Protein AF-A0A2V1C4T9-F1 (afdb_monomer_lite)

Sequence (140 aa):
MPYQCVLCGASASVHRCSTCKPFTLYCSSNCQNSDWPVHKLLCDDLALLKLKPRLTASSKIGILFPPAPEFADLTSRSPQLIWIDCPQLRHDNKIFEMPEIKPYLGAGSSGYLVENAGAQAVSCGGISNPEASESSDRQL

pLDDT: mean 72.18, std 22.68, range [26.67, 96.81]

Structure (mmCIF, N/CA/C/O backbone):
data_AF-A0A2V1C4T9-F1
#
_entry.id   AF-A0A2V1C4T9-F1
#
loop_
_atom_site.group_PDB
_atom_site.id
_atom_site.type_symbol
_atom_site.label_atom_id
_atom_site.label_alt_id
_atom_site.label_comp_id
_atom_site.label_asym_id
_atom_site.label_entity_id
_atom_site.label_seq_id
_atom_site.pdbx_PDB_ins_code
_atom_site.Cartn_x
_atom_site.Cartn_y
_atom_site.Cartn_z
_atom_site.occupancy
_atom_site.B_iso_or_equiv
_atom_site.auth_seq_id
_atom_site.auth_comp_id
_atom_site.auth_asym_id
_atom_site.auth_atom_id
_atom_site.pdbx_PDB_model_num
ATOM 1 N N . MET A 1 1 ? 13.248 6.754 -12.946 1.00 50.28 1 MET A N 1
ATOM 2 C CA . MET A 1 1 ? 12.053 5.885 -12.995 1.00 50.28 1 MET A CA 1
ATOM 3 C C . MET A 1 1 ? 10.898 6.700 -13.555 1.00 50.28 1 MET A C 1
ATOM 5 O O . MET A 1 1 ? 10.636 7.752 -12.978 1.00 50.28 1 MET A O 1
ATOM 9 N N . PRO A 1 2 ? 10.273 6.313 -14.681 1.00 59.66 2 PRO A N 1
ATOM 10 C CA . PRO A 1 2 ? 9.149 7.067 -15.224 1.00 59.66 2 PRO A CA 1
ATOM 11 C C . PRO A 1 2 ? 7.964 6.976 -14.260 1.00 59.66 2 PRO A C 1
ATOM 13 O O . PRO A 1 2 ? 7.612 5.898 -13.789 1.00 59.66 2 PRO A O 1
ATOM 16 N N . TYR A 1 3 ? 7.372 8.120 -13.932 1.00 80.50 3 TYR A N 1
ATOM 17 C CA . TYR A 1 3 ? 6.155 8.173 -13.136 1.00 80.50 3 TYR A CA 1
ATOM 18 C C . TYR A 1 3 ? 4.989 7.645 -13.989 1.00 80.50 3 TYR A C 1
ATOM 20 O O . TYR A 1 3 ? 4.549 8.320 -14.917 1.00 80.50 3 TYR A O 1
ATOM 28 N N . GLN A 1 4 ? 4.530 6.424 -13.710 1.00 89.56 4 GLN A N 1
ATOM 29 C CA . GLN A 1 4 ? 3.472 5.747 -14.466 1.00 89.56 4 GLN A CA 1
ATOM 30 C C . GLN A 1 4 ? 2.139 5.797 -13.723 1.00 89.56 4 GLN A C 1
ATOM 32 O O . GLN A 1 4 ? 2.094 5.724 -12.494 1.00 89.56 4 GLN A O 1
ATOM 37 N N . CYS A 1 5 ? 1.045 5.912 -14.475 1.00 92.31 5 CYS A N 1
ATOM 38 C CA . CYS A 1 5 ? -0.294 5.772 -13.918 1.00 92.31 5 CYS A CA 1
ATOM 39 C C . CYS A 1 5 ? -0.534 4.330 -13.454 1.00 92.31 5 CYS A C 1
ATOM 41 O O . CYS A 1 5 ? -0.386 3.408 -14.252 1.00 92.31 5 CYS A O 1
ATOM 43 N N . VAL A 1 6 ? -0.983 4.145 -12.208 1.00 91.56 6 VAL A N 1
ATOM 44 C CA . VAL A 1 6 ? -1.286 2.810 -11.658 1.00 91.56 6 VAL A CA 1
ATOM 45 C C . VAL A 1 6 ? -2.416 2.095 -12.408 1.00 91.56 6 VAL A C 1
ATOM 47 O O . VAL A 1 6 ? -2.410 0.875 -12.503 1.00 91.56 6 VAL A O 1
ATOM 50 N N . LEU A 1 7 ? -3.363 2.851 -12.976 1.00 93.00 7 LEU A N 1
ATOM 51 C CA . LEU A 1 7 ? -4.559 2.283 -13.598 1.00 93.00 7 LEU A CA 1
ATOM 52 C C . LEU A 1 7 ? -4.357 1.905 -15.073 1.00 93.00 7 LEU A C 1
ATOM 54 O O . LEU A 1 7 ? -4.887 0.896 -15.521 1.00 93.00 7 LEU A O 1
ATOM 58 N N . CYS A 1 8 ? -3.620 2.711 -15.847 1.00 92.75 8 CYS A N 1
ATOM 59 C CA . CYS A 1 8 ? -3.481 2.509 -17.298 1.00 92.75 8 CYS A CA 1
ATOM 60 C C . CYS A 1 8 ? -2.033 2.404 -17.799 1.00 92.75 8 CYS A C 1
ATOM 62 O O . CYS A 1 8 ? -1.815 2.255 -18.997 1.00 92.75 8 CYS A O 1
ATOM 64 N N . GLY A 1 9 ? -1.034 2.539 -16.921 1.00 90.75 9 GLY A N 1
ATOM 65 C CA . GLY A 1 9 ? 0.387 2.446 -17.277 1.00 90.75 9 GLY A CA 1
ATOM 66 C C . GLY A 1 9 ? 0.947 3.632 -18.073 1.00 90.75 9 GLY A C 1
ATOM 67 O O . GLY A 1 9 ? 2.150 3.680 -18.337 1.00 90.75 9 GLY A O 1
ATOM 68 N N . ALA A 1 10 ? 0.119 4.617 -18.439 1.00 90.31 10 ALA A N 1
ATOM 69 C CA . ALA A 1 10 ? 0.563 5.776 -19.206 1.00 90.31 10 ALA A CA 1
ATOM 70 C C . ALA A 1 10 ? 1.657 6.560 -18.462 1.00 90.31 10 ALA A C 1
ATOM 72 O O . ALA A 1 10 ? 1.515 6.898 -17.283 1.00 90.31 10 ALA A O 1
ATOM 73 N N . SER A 1 11 ? 2.733 6.879 -19.182 1.00 84.00 11 SER A N 1
ATOM 74 C CA . SER A 1 11 ? 3.830 7.734 -18.715 1.00 84.00 11 SER A CA 1
ATOM 75 C C . SER A 1 11 ? 3.546 9.181 -19.134 1.00 84.00 11 SER A C 1
ATOM 77 O O . SER A 1 11 ? 4.066 9.656 -20.137 1.00 84.00 11 SER A O 1
ATOM 79 N N . ALA A 1 12 ? 2.645 9.848 -18.411 1.00 72.56 12 ALA A N 1
ATOM 80 C CA . ALA A 1 12 ? 2.177 11.212 -18.690 1.00 72.56 12 ALA A CA 1
ATOM 81 C C . ALA A 1 12 ? 2.372 12.131 -17.466 1.00 72.56 12 ALA A C 1
ATOM 83 O O . ALA A 1 12 ? 2.970 11.720 -16.471 1.00 72.56 12 ALA A O 1
ATOM 84 N N . SER A 1 13 ? 1.872 13.375 -17.515 1.00 71.19 13 SER A N 1
ATOM 85 C CA . SER A 1 13 ? 1.843 14.268 -16.347 1.00 71.19 13 SER A CA 1
ATOM 86 C C . SER A 1 13 ? 1.157 13.575 -15.170 1.00 71.19 13 SER A C 1
ATOM 88 O O . SER A 1 13 ? -0.015 13.207 -15.257 1.00 71.19 13 SER A O 1
ATOM 90 N N . VAL A 1 14 ? 1.892 13.372 -14.077 1.00 76.62 14 VAL A N 1
ATOM 91 C CA . VAL A 1 14 ? 1.387 12.592 -12.947 1.00 76.62 14 VAL A CA 1
ATOM 92 C C . VAL A 1 14 ? 0.706 13.454 -11.895 1.00 76.62 14 VAL A C 1
ATOM 94 O O . VAL A 1 14 ? 1.309 14.321 -11.265 1.00 76.62 14 VAL A O 1
ATOM 97 N N . HIS A 1 15 ? -0.558 13.141 -11.654 1.00 85.00 15 HIS A N 1
ATOM 98 C CA . HIS A 1 15 ? -1.325 13.580 -10.503 1.00 85.00 15 HIS A CA 1
ATOM 99 C C . HIS A 1 15 ? -1.103 12.598 -9.354 1.00 85.00 15 HIS A C 1
ATOM 101 O O . HIS A 1 15 ? -1.248 11.385 -9.509 1.00 85.00 15 HIS A O 1
ATOM 107 N N . ARG A 1 16 ? -0.734 13.120 -8.183 1.00 90.56 16 ARG A N 1
ATOM 108 C CA . ARG A 1 16 ? -0.585 12.317 -6.963 1.00 90.56 16 ARG A CA 1
ATOM 109 C C . ARG A 1 16 ? -1.889 12.350 -6.184 1.00 90.56 16 ARG A C 1
ATOM 111 O O . ARG A 1 16 ? -2.484 13.420 -6.064 1.00 90.56 16 ARG A O 1
ATOM 118 N N . CYS A 1 17 ? -2.274 11.226 -5.584 1.00 93.81 17 CYS A N 1
ATOM 119 C CA . CYS A 1 17 ? -3.324 11.251 -4.567 1.00 93.81 17 CYS A CA 1
ATOM 120 C C . CYS A 1 17 ? -2.928 12.234 -3.451 1.00 93.81 17 CYS A C 1
ATOM 122 O O . CYS A 1 17 ? -1.806 12.183 -2.943 1.00 93.81 17 CYS A O 1
ATOM 124 N N . SER A 1 18 ? -3.821 13.148 -3.076 1.00 92.50 18 SER A N 1
ATOM 125 C CA . SER A 1 18 ? -3.536 14.193 -2.083 1.00 92.50 18 SER A CA 1
ATOM 126 C C . SER A 1 18 ? -3.229 13.624 -0.696 1.00 92.50 18 SER A C 1
ATOM 128 O O . SER A 1 18 ? -2.394 14.197 0.009 1.00 92.50 18 SER A O 1
ATOM 130 N N . THR A 1 19 ? -3.847 12.491 -0.354 1.00 93.00 19 THR A N 1
ATOM 131 C CA . THR A 1 19 ? -3.714 11.801 0.934 1.00 93.00 19 THR A CA 1
ATOM 132 C C . THR A 1 19 ? -2.458 10.930 0.978 1.00 93.00 19 THR A C 1
ATOM 134 O O . THR A 1 19 ? -1.523 11.215 1.724 1.00 93.00 19 THR A O 1
ATOM 137 N N . CYS A 1 20 ? -2.381 9.903 0.127 1.00 92.94 20 CYS A N 1
ATOM 138 C CA . CYS A 1 20 ? -1.332 8.884 0.205 1.00 92.94 20 CYS A CA 1
ATOM 139 C C . CYS A 1 20 ? -0.071 9.189 -0.621 1.00 92.94 20 CYS A C 1
ATOM 141 O O . CYS A 1 20 ? 0.834 8.360 -0.676 1.00 92.94 20 CYS A O 1
ATOM 143 N N . LYS A 1 21 ? 0.036 10.354 -1.288 1.00 89.38 21 LYS A N 1
ATOM 144 C CA . LYS A 1 21 ? 1.269 10.783 -1.993 1.00 89.38 21 LYS A CA 1
ATOM 145 C C . LYS A 1 21 ? 2.511 10.413 -1.175 1.00 89.38 21 LYS A C 1
ATOM 147 O O . LYS A 1 21 ? 2.489 10.695 0.010 1.00 89.38 21 LYS A O 1
ATOM 152 N N . PRO A 1 22 ? 3.608 9.875 -1.732 1.00 85.94 22 PRO A N 1
ATOM 153 C CA . PRO A 1 22 ? 3.866 9.685 -3.152 1.00 85.94 22 PRO A CA 1
ATOM 154 C C . PRO A 1 22 ? 3.457 8.303 -3.693 1.00 85.94 22 PRO A C 1
ATOM 156 O O . PRO A 1 22 ? 3.802 8.019 -4.833 1.00 85.94 22 PRO A O 1
ATOM 159 N N . PHE A 1 23 ? 2.767 7.450 -2.922 1.00 88.12 23 PHE A N 1
ATOM 160 C CA . PHE A 1 23 ? 2.613 6.027 -3.266 1.00 88.12 23 PHE A CA 1
ATOM 161 C C . PHE A 1 23 ? 1.797 5.760 -4.528 1.00 88.12 23 PHE A C 1
ATOM 163 O O . PHE A 1 23 ? 2.115 4.836 -5.266 1.00 88.12 23 PHE A O 1
ATOM 170 N N . THR A 1 24 ? 0.755 6.554 -4.783 1.00 91.38 24 THR A N 1
ATOM 171 C CA . THR A 1 24 ? -0.142 6.327 -5.923 1.00 91.38 24 THR A CA 1
ATOM 172 C C . THR A 1 24 ? -0.154 7.517 -6.872 1.00 91.38 24 THR A C 1
ATOM 174 O O . THR A 1 24 ? -0.293 8.673 -6.448 1.00 91.38 24 THR A O 1
ATOM 177 N N . LEU A 1 25 ? 0.003 7.212 -8.161 1.00 92.69 25 LEU A N 1
ATOM 178 C CA . LEU A 1 25 ? 0.128 8.166 -9.255 1.00 92.69 25 LEU A CA 1
ATOM 179 C C . LEU A 1 25 ? -0.897 7.850 -10.343 1.00 92.69 25 LEU A C 1
ATOM 181 O O . LEU A 1 25 ? -1.085 6.696 -10.731 1.00 92.69 25 LEU A O 1
ATOM 185 N N . TYR A 1 26 ? -1.511 8.898 -10.876 1.00 93.62 26 TYR A N 1
ATOM 186 C CA . TYR A 1 26 ? -2.493 8.824 -11.948 1.00 93.62 26 TYR A CA 1
ATOM 187 C C . TYR A 1 26 ? -2.119 9.789 -13.067 1.00 93.62 26 TYR A C 1
ATOM 189 O O . TYR A 1 26 ? -1.544 10.841 -12.807 1.00 93.62 26 TYR A O 1
ATOM 197 N N . CYS A 1 27 ? -2.470 9.477 -14.313 1.00 93.94 27 CYS A N 1
ATOM 198 C CA . CYS A 1 27 ? -2.294 10.421 -15.422 1.00 93.94 27 CYS A CA 1
ATOM 199 C C . CYS A 1 27 ? -3.393 11.497 -15.474 1.00 93.94 27 CYS A C 1
ATOM 201 O O . CYS A 1 27 ? -3.241 12.489 -16.177 1.00 93.94 27 CYS A O 1
ATOM 203 N N . SER A 1 28 ? -4.508 11.308 -14.755 1.00 92.56 28 SER A N 1
ATOM 204 C CA . SER A 1 28 ? -5.649 12.231 -14.722 1.00 92.56 28 SER A CA 1
ATOM 205 C C . SER A 1 28 ? -6.530 12.004 -13.488 1.00 92.56 28 SER A C 1
ATOM 207 O O . SER A 1 28 ? -6.479 10.940 -12.862 1.00 92.56 28 SER A O 1
ATOM 209 N N . SER A 1 29 ? -7.396 12.974 -13.180 1.00 93.06 29 SER A N 1
ATOM 210 C CA . SER A 1 29 ? -8.459 12.822 -12.175 1.00 93.06 29 SER A CA 1
ATOM 211 C C . SER A 1 29 ? -9.470 11.735 -12.548 1.00 93.06 29 SER A C 1
ATOM 213 O O . SER A 1 29 ? -10.016 11.088 -11.662 1.00 93.06 29 SER A O 1
ATOM 215 N N . ASN A 1 30 ? -9.686 11.475 -13.842 1.00 94.94 30 ASN A N 1
ATOM 216 C CA . ASN A 1 30 ? -10.566 10.398 -14.292 1.00 94.94 30 ASN A CA 1
ATOM 217 C C . ASN A 1 30 ? -10.040 9.022 -13.856 1.00 94.94 30 ASN A C 1
ATOM 219 O O . ASN A 1 30 ? -10.784 8.231 -13.282 1.00 94.94 30 ASN A O 1
ATOM 223 N N . CYS A 1 31 ? -8.741 8.761 -14.050 1.00 95.69 31 CYS A N 1
ATOM 224 C CA . CYS A 1 31 ? -8.123 7.524 -13.567 1.00 95.69 31 CYS A CA 1
ATOM 225 C C . CYS A 1 31 ? -8.169 7.420 -12.037 1.00 95.69 31 CYS A C 1
ATOM 227 O O . CYS A 1 31 ? -8.456 6.350 -11.515 1.00 95.69 31 CYS A O 1
ATOM 229 N N . GLN A 1 32 ? -7.954 8.526 -11.319 1.00 95.06 32 GLN A N 1
ATOM 230 C CA . GLN A 1 32 ? -8.078 8.539 -9.860 1.00 95.06 32 GLN A CA 1
ATOM 231 C C . GLN A 1 32 ? -9.504 8.203 -9.396 1.00 95.06 32 GLN A C 1
ATOM 233 O O . GLN A 1 32 ? -9.683 7.372 -8.512 1.00 95.06 32 GLN A O 1
ATOM 238 N N . ASN A 1 33 ? -10.520 8.831 -9.990 1.00 95.62 33 ASN A N 1
ATOM 239 C CA . ASN A 1 33 ? -11.919 8.618 -9.617 1.00 95.62 33 ASN A CA 1
ATOM 240 C C . ASN A 1 33 ? -12.390 7.199 -9.949 1.00 95.62 33 ASN A C 1
ATOM 242 O O . ASN A 1 33 ? -13.152 6.616 -9.182 1.00 95.62 33 ASN A O 1
ATOM 246 N N . SER A 1 34 ? -11.915 6.635 -11.063 1.00 96.81 34 SER A N 1
ATOM 247 C CA . SER A 1 34 ? -12.212 5.254 -11.446 1.00 96.81 34 SER A CA 1
ATOM 248 C C . SER A 1 34 ? -11.608 4.236 -10.476 1.00 96.81 34 SER A C 1
ATOM 250 O O . SER A 1 34 ? -12.243 3.222 -10.205 1.00 96.81 34 SER A O 1
ATOM 252 N N . ASP A 1 35 ? -10.403 4.491 -9.957 1.00 95.94 35 ASP A N 1
ATOM 253 C CA . ASP A 1 35 ? -9.734 3.611 -8.987 1.00 95.94 35 ASP A CA 1
ATOM 254 C C . ASP A 1 35 ? -10.243 3.822 -7.548 1.00 95.94 35 ASP A C 1
ATOM 256 O O . ASP A 1 35 ? -10.135 2.940 -6.697 1.00 95.94 35 ASP A O 1
ATOM 260 N N . TRP A 1 36 ? -10.859 4.977 -7.261 1.00 95.38 36 TRP A N 1
ATOM 261 C CA . TRP A 1 36 ? -11.267 5.389 -5.914 1.00 95.38 36 TRP A CA 1
ATOM 262 C C . TRP A 1 36 ? -12.029 4.333 -5.094 1.00 95.38 36 TRP A C 1
ATOM 264 O O . TRP A 1 36 ? -11.704 4.187 -3.913 1.00 95.38 36 TRP A O 1
ATOM 274 N N . PRO A 1 37 ? -13.001 3.570 -5.644 1.00 95.19 37 PRO A N 1
ATOM 275 C CA . PRO A 1 37 ? -13.717 2.552 -4.875 1.00 95.19 37 PRO A CA 1
ATOM 276 C C . PRO A 1 37 ? -12.805 1.496 -4.241 1.00 95.19 37 PRO A C 1
ATOM 278 O O . PRO A 1 37 ? -13.103 1.045 -3.136 1.00 95.19 37 PRO A O 1
ATOM 281 N N . VAL A 1 38 ? -11.707 1.142 -4.916 1.00 92.69 38 VAL A N 1
ATOM 282 C CA . VAL A 1 38 ? -10.706 0.177 -4.442 1.00 92.69 38 VAL A CA 1
ATOM 283 C C . VAL A 1 38 ? -9.595 0.900 -3.687 1.00 92.69 38 VAL A C 1
ATOM 285 O O . VAL A 1 38 ? -9.272 0.525 -2.562 1.00 92.69 38 VAL A O 1
ATOM 288 N N . HIS A 1 39 ? -9.062 1.986 -4.250 1.00 94.44 39 HIS A N 1
ATOM 289 C CA . HIS A 1 39 ? -7.972 2.763 -3.664 1.00 94.44 39 HIS A CA 1
ATOM 290 C C . HIS A 1 39 ? -8.267 3.222 -2.233 1.00 94.44 39 HIS A C 1
ATOM 292 O O . HIS A 1 39 ? -7.406 3.123 -1.357 1.00 94.44 39 HIS A O 1
ATOM 298 N N . LYS A 1 40 ? -9.493 3.692 -1.966 1.00 93.88 40 LYS A N 1
ATOM 299 C CA . LYS A 1 40 ? -9.887 4.203 -0.644 1.00 93.88 40 LYS A CA 1
ATOM 300 C C . LYS A 1 40 ? -9.768 3.164 0.472 1.00 93.88 40 LYS A C 1
ATOM 302 O O . LYS A 1 40 ? -9.643 3.555 1.623 1.00 93.88 40 LYS A O 1
ATOM 307 N N . LEU A 1 41 ? -9.794 1.868 0.144 1.00 92.19 41 LEU A N 1
ATOM 308 C CA . LEU A 1 41 ? -9.682 0.792 1.130 1.00 92.19 41 LEU A CA 1
ATOM 309 C C . LEU A 1 41 ? -8.312 0.777 1.814 1.00 92.19 41 LEU A C 1
ATOM 311 O O . LEU A 1 41 ? -8.229 0.383 2.968 1.00 92.19 41 LEU A O 1
ATOM 315 N N . LEU A 1 42 ? -7.261 1.209 1.109 1.00 92.31 42 LEU A N 1
ATOM 316 C CA . LEU A 1 42 ? -5.875 1.196 1.592 1.00 92.31 42 LEU A CA 1
ATOM 317 C C . LEU A 1 42 ? -5.210 2.580 1.549 1.00 92.31 42 LEU A C 1
ATOM 319 O O . LEU A 1 42 ? -4.038 2.712 1.889 1.00 92.31 42 LEU A O 1
ATOM 323 N N . CYS A 1 43 ? -5.919 3.624 1.110 1.00 93.81 43 CYS A N 1
ATOM 324 C CA . CYS A 1 43 ? -5.353 4.960 0.919 1.00 93.81 43 CYS A CA 1
ATOM 325 C C . CYS A 1 43 ? -4.770 5.539 2.218 1.00 93.81 43 CYS A C 1
ATOM 327 O O . CYS A 1 43 ? -3.652 6.061 2.215 1.00 93.81 43 CYS A O 1
ATOM 329 N N . ASP A 1 44 ? -5.499 5.426 3.326 1.00 91.38 44 ASP A N 1
ATOM 330 C CA . ASP A 1 44 ? -5.045 5.946 4.619 1.00 91.38 44 ASP A CA 1
ATOM 331 C C . ASP A 1 44 ? -3.883 5.115 5.173 1.00 91.38 44 ASP A C 1
ATOM 333 O O . ASP A 1 44 ? -2.878 5.667 5.621 1.00 91.38 44 ASP A O 1
ATOM 337 N N . ASP A 1 45 ? -3.94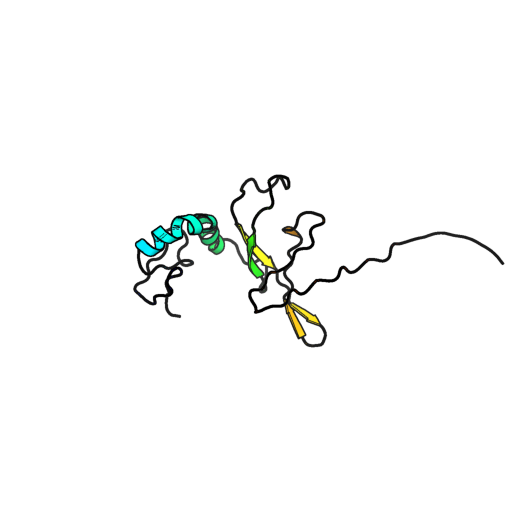7 3.793 5.024 1.00 89.19 45 ASP A N 1
ATOM 338 C CA . ASP A 1 45 ? -2.857 2.889 5.385 1.00 89.19 45 ASP A CA 1
ATOM 339 C C . ASP A 1 45 ? -1.571 3.196 4.611 1.00 89.19 45 ASP A C 1
ATOM 341 O O . ASP A 1 45 ? -0.490 3.273 5.200 1.00 89.19 45 ASP A O 1
ATOM 345 N N . LEU A 1 46 ? -1.676 3.449 3.302 1.00 90.50 46 LEU A N 1
ATOM 346 C CA . LEU A 1 46 ? -0.554 3.897 2.478 1.00 90.50 46 LEU A CA 1
ATOM 347 C C . LEU A 1 46 ? 0.017 5.209 3.020 1.00 90.50 46 LEU A C 1
ATOM 349 O O . LEU A 1 46 ? 1.233 5.354 3.105 1.00 90.50 46 LEU A O 1
ATOM 353 N N . ALA A 1 47 ? -0.822 6.166 3.425 1.00 90.00 47 ALA A N 1
ATOM 354 C CA . ALA A 1 47 ? -0.337 7.407 4.026 1.00 90.00 47 ALA A CA 1
ATOM 355 C C . ALA A 1 47 ? 0.444 7.145 5.331 1.00 90.00 47 ALA A C 1
ATOM 357 O O . ALA A 1 47 ? 1.500 7.751 5.545 1.00 90.00 47 ALA A O 1
ATOM 358 N N . LEU A 1 48 ? -0.026 6.203 6.155 1.00 86.81 48 LEU A N 1
ATOM 359 C CA . LEU A 1 48 ? 0.610 5.800 7.412 1.00 86.81 48 LEU A CA 1
ATOM 360 C C . LEU A 1 48 ? 1.893 4.984 7.226 1.00 86.81 48 LEU A C 1
ATOM 362 O O . LEU A 1 48 ? 2.755 5.027 8.102 1.00 86.81 48 LEU A O 1
ATOM 366 N N . LEU A 1 49 ? 2.086 4.284 6.104 1.00 81.62 49 LEU A N 1
ATOM 367 C CA . LEU A 1 49 ? 3.327 3.539 5.846 1.00 81.62 49 LEU A CA 1
ATOM 368 C C . LEU A 1 49 ? 4.578 4.422 5.834 1.00 81.62 49 LEU A C 1
ATOM 370 O O . LEU A 1 49 ? 5.673 3.930 6.084 1.00 81.62 49 LEU A O 1
ATOM 374 N N . LYS A 1 50 ? 4.442 5.729 5.592 1.00 73.25 50 LYS A N 1
ATOM 375 C CA . LYS A 1 50 ? 5.567 6.664 5.761 1.00 73.25 50 LYS A CA 1
ATOM 376 C C . LYS A 1 50 ? 6.028 6.797 7.205 1.00 73.25 50 LYS A C 1
ATOM 378 O O . LYS A 1 50 ? 7.170 7.171 7.445 1.00 73.25 50 LYS A O 1
ATOM 383 N N . LEU A 1 51 ? 5.097 6.608 8.135 1.00 76.62 51 LEU A N 1
ATOM 384 C CA . LEU A 1 51 ? 5.284 6.825 9.563 1.00 76.62 51 LEU A CA 1
ATOM 385 C C . LEU A 1 51 ? 5.628 5.519 10.280 1.00 76.62 51 LEU A C 1
ATOM 387 O O . LEU A 1 51 ? 6.293 5.553 11.308 1.00 76.62 51 LEU A O 1
ATOM 391 N N . LYS A 1 52 ? 5.189 4.372 9.745 1.00 74.75 52 LYS A N 1
ATOM 392 C CA . LYS A 1 52 ? 5.471 3.048 10.307 1.00 74.75 52 LYS A CA 1
ATOM 393 C C . LYS A 1 52 ? 6.856 2.562 9.849 1.00 74.75 52 LYS A C 1
ATOM 395 O O . LYS A 1 52 ? 7.004 2.242 8.665 1.00 74.75 52 LYS A O 1
ATOM 400 N N . PRO A 1 53 ? 7.864 2.481 10.741 1.00 73.56 53 PRO A N 1
ATOM 401 C CA . PRO A 1 53 ? 9.183 1.981 10.372 1.00 73.56 53 PRO A CA 1
ATOM 402 C C . PRO A 1 53 ? 9.107 0.511 9.948 1.00 73.56 53 PRO A C 1
ATOM 404 O O . PRO A 1 53 ? 8.259 -0.248 10.421 1.00 73.56 53 PRO A O 1
ATOM 407 N N . ARG A 1 54 ? 10.016 0.110 9.053 1.00 77.50 54 ARG A N 1
ATOM 408 C CA . ARG A 1 54 ? 10.227 -1.304 8.722 1.00 77.50 54 ARG A CA 1
ATOM 409 C C . ARG A 1 54 ? 10.653 -2.048 9.988 1.00 77.50 54 ARG A C 1
ATOM 411 O O . ARG A 1 54 ? 11.507 -1.540 10.710 1.00 77.50 54 ARG A O 1
ATOM 418 N N . LEU A 1 55 ? 10.093 -3.235 10.230 1.00 76.12 55 LEU A N 1
ATOM 419 C CA . LEU A 1 55 ? 10.469 -4.063 11.384 1.00 76.12 55 LEU A CA 1
ATOM 420 C C . LEU A 1 55 ? 11.920 -4.551 11.253 1.00 76.12 55 LEU A C 1
ATOM 422 O O . LEU A 1 55 ? 12.696 -4.492 12.200 1.00 76.12 55 LEU A O 1
ATOM 426 N N . THR A 1 56 ? 12.289 -4.982 10.046 1.00 81.25 56 THR A N 1
ATOM 427 C CA . THR A 1 56 ? 13.601 -5.533 9.684 1.00 81.25 56 THR A CA 1
ATOM 428 C C . THR A 1 56 ? 14.013 -5.064 8.283 1.00 81.25 56 THR A C 1
ATOM 430 O O . THR A 1 56 ? 13.197 -4.555 7.507 1.00 81.25 56 THR A O 1
ATOM 433 N N . ALA A 1 57 ? 15.283 -5.261 7.912 1.00 83.81 57 ALA A N 1
ATOM 434 C CA . ALA A 1 57 ? 15.755 -4.996 6.547 1.00 83.81 57 ALA A CA 1
ATOM 435 C C . ALA A 1 57 ? 15.082 -5.902 5.494 1.00 83.81 57 ALA A C 1
ATOM 437 O O . ALA A 1 57 ? 14.925 -5.489 4.346 1.00 83.81 57 ALA A O 1
ATOM 438 N N . SER A 1 58 ? 14.658 -7.100 5.905 1.00 85.19 58 SER A N 1
ATOM 439 C CA . SER A 1 58 ? 13.943 -8.103 5.110 1.00 85.19 58 SER A CA 1
ATOM 440 C C . SER A 1 58 ? 12.424 -7.919 5.098 1.00 85.19 58 SER A C 1
ATOM 442 O O . SER A 1 58 ? 11.723 -8.678 4.434 1.00 85.19 58 SER A O 1
ATOM 444 N N . SER A 1 59 ? 11.890 -6.932 5.819 1.00 88.44 59 SER A N 1
ATOM 445 C CA . SER A 1 59 ? 10.446 -6.720 5.887 1.00 88.44 59 SER A CA 1
ATOM 446 C C . SER A 1 59 ? 9.869 -6.294 4.540 1.00 88.44 59 SER A C 1
ATOM 448 O O . SER A 1 59 ? 10.361 -5.361 3.896 1.00 88.44 59 SER A O 1
ATOM 450 N N . LYS A 1 60 ? 8.761 -6.926 4.158 1.00 88.38 60 LYS A N 1
ATOM 451 C CA . LYS A 1 60 ? 7.979 -6.597 2.962 1.00 88.38 60 LYS A CA 1
ATOM 452 C C . LYS A 1 60 ? 6.587 -6.115 3.355 1.00 88.38 60 LYS A C 1
ATOM 454 O O . LYS A 1 60 ? 6.099 -6.420 4.438 1.00 88.38 60 LYS A O 1
ATOM 459 N N . ILE A 1 61 ? 5.955 -5.336 2.480 1.00 88.12 61 ILE A N 1
ATOM 460 C CA . ILE A 1 61 ? 4.567 -4.902 2.677 1.00 88.12 61 ILE A CA 1
ATOM 461 C C . ILE A 1 61 ? 3.645 -6.017 2.182 1.00 88.12 61 ILE A C 1
ATOM 463 O O . ILE A 1 61 ? 3.785 -6.460 1.043 1.00 88.12 61 ILE A O 1
ATOM 467 N N . GLY A 1 62 ? 2.702 -6.436 3.022 1.00 87.62 62 GLY A N 1
ATOM 468 C CA . GLY A 1 62 ? 1.612 -7.342 2.669 1.00 87.62 62 GLY A CA 1
ATOM 469 C C . GLY A 1 62 ? 0.246 -6.667 2.785 1.00 87.62 62 GLY A C 1
ATOM 470 O O . GLY A 1 62 ? 0.098 -5.662 3.483 1.00 87.62 62 GLY A O 1
ATOM 471 N N . ILE A 1 63 ? -0.752 -7.239 2.107 1.00 88.44 63 ILE A N 1
ATOM 472 C CA . ILE A 1 63 ? -2.167 -6.879 2.262 1.00 88.44 63 ILE A CA 1
ATOM 473 C C . ILE A 1 63 ? -2.835 -7.996 3.063 1.00 88.44 63 ILE A C 1
ATOM 475 O O . ILE A 1 63 ? -2.963 -9.118 2.575 1.00 88.44 63 ILE A O 1
ATOM 479 N N . LEU A 1 64 ? -3.248 -7.692 4.291 1.00 84.88 64 LEU A N 1
ATOM 480 C CA . LEU A 1 64 ? -4.015 -8.602 5.130 1.00 84.88 64 LEU A CA 1
ATOM 481 C C . LEU A 1 64 ? -5.500 -8.440 4.821 1.00 84.88 64 LEU A C 1
ATOM 483 O O . LEU A 1 64 ? -6.031 -7.336 4.926 1.00 84.88 64 LEU A O 1
ATOM 487 N N . PHE A 1 65 ? -6.167 -9.540 4.487 1.00 84.19 65 PHE A N 1
ATOM 488 C CA . PHE A 1 65 ? -7.624 -9.622 4.434 1.00 84.19 65 PHE A CA 1
ATOM 489 C C . PHE A 1 65 ? -8.097 -10.293 5.725 1.00 84.19 65 PHE A C 1
ATOM 491 O O . PHE A 1 65 ? -7.885 -11.499 5.872 1.00 84.19 65 PHE A O 1
ATOM 498 N N . PRO A 1 66 ? -8.679 -9.546 6.679 1.00 74.19 66 PRO A N 1
ATOM 499 C CA . PRO A 1 66 ? -9.109 -10.129 7.940 1.00 74.19 66 PRO A CA 1
ATOM 500 C C . PRO A 1 66 ? -10.149 -11.232 7.693 1.00 74.19 66 PRO A C 1
ATOM 502 O O . PRO A 1 66 ? -11.081 -11.013 6.908 1.00 74.19 66 PRO A O 1
ATOM 505 N N . PRO A 1 67 ? -10.015 -12.408 8.335 1.00 68.75 67 PRO A N 1
ATOM 506 C CA . PRO A 1 67 ? -11.065 -13.414 8.303 1.00 68.75 67 PRO A CA 1
ATOM 507 C C . PRO A 1 67 ? -12.347 -12.866 8.948 1.00 68.75 67 PRO A C 1
ATOM 509 O O . PRO A 1 67 ? -12.347 -11.832 9.620 1.00 68.75 67 PRO A O 1
ATOM 512 N N . ALA A 1 68 ? -13.460 -13.556 8.699 1.00 60.72 68 ALA A N 1
ATOM 513 C CA . ALA A 1 68 ? -14.781 -13.246 9.239 1.00 60.72 68 ALA A CA 1
ATOM 514 C C . ALA A 1 68 ? -14.753 -12.956 10.766 1.00 60.72 68 ALA A C 1
ATOM 516 O O . ALA A 1 68 ? -13.829 -13.384 11.459 1.00 60.72 68 ALA A O 1
ATOM 517 N N . PRO A 1 69 ? -15.761 -12.236 11.310 1.00 56.94 69 PRO A N 1
ATOM 518 C CA . PRO A 1 69 ? -15.760 -11.648 12.665 1.00 56.94 69 PRO A CA 1
ATOM 519 C C . PRO A 1 69 ? -15.633 -12.620 13.855 1.00 56.94 69 PRO A C 1
ATOM 521 O O . PRO A 1 69 ? -15.711 -12.192 15.001 1.00 56.94 69 PRO A O 1
ATOM 524 N N . GLU A 1 70 ? -15.418 -13.907 13.610 1.00 54.56 70 GLU A N 1
ATOM 525 C CA . GLU A 1 70 ? -15.064 -14.911 14.615 1.00 54.56 70 GLU A CA 1
ATOM 526 C C . GLU A 1 70 ? -13.627 -14.763 15.166 1.00 54.56 70 GLU A C 1
ATOM 528 O O . GLU A 1 70 ? -13.302 -15.355 16.192 1.00 54.56 70 GLU A O 1
ATOM 533 N N . PHE A 1 71 ? -12.801 -13.886 14.576 1.00 54.09 71 PHE A N 1
ATOM 534 C CA . PHE A 1 71 ? -11.489 -13.478 15.102 1.00 54.09 71 PHE A CA 1
ATOM 535 C C . PHE A 1 71 ? -11.539 -12.029 15.620 1.00 54.09 71 PHE A C 1
ATOM 537 O O . PHE A 1 71 ? -11.218 -11.057 14.933 1.00 54.09 71 PHE A O 1
ATOM 544 N N . ALA A 1 72 ? -12.029 -11.909 16.851 1.00 49.75 72 ALA A N 1
ATOM 545 C CA . ALA A 1 72 ? -12.570 -10.707 17.479 1.00 49.75 72 ALA A CA 1
ATOM 546 C C . ALA A 1 72 ? -11.543 -9.681 18.011 1.00 49.75 72 ALA A C 1
ATOM 548 O O . ALA A 1 72 ? -11.648 -9.262 19.159 1.00 49.75 72 ALA A O 1
ATOM 549 N N . ASP A 1 73 ? -10.596 -9.225 17.185 1.00 55.16 73 ASP A N 1
ATOM 550 C CA . ASP A 1 73 ? -9.767 -8.049 17.543 1.00 55.16 73 ASP A CA 1
ATOM 551 C C . ASP A 1 73 ? -9.510 -7.070 16.379 1.00 55.16 73 ASP A C 1
ATOM 553 O O . ASP A 1 73 ? -8.948 -5.989 16.549 1.00 55.16 73 ASP A O 1
ATOM 557 N N . LEU A 1 74 ? -9.987 -7.401 15.173 1.00 54.75 74 LEU A N 1
ATOM 558 C CA . LEU A 1 74 ? -9.969 -6.512 14.010 1.00 54.75 74 LEU A CA 1
ATOM 559 C C . LEU A 1 74 ? -11.409 -6.090 13.711 1.00 54.75 74 LEU A C 1
ATOM 561 O O . LEU A 1 74 ? -12.130 -6.728 12.951 1.00 54.75 74 LEU A O 1
ATOM 565 N N . THR A 1 75 ? -11.848 -4.990 14.318 1.00 53.44 75 THR A N 1
ATOM 566 C CA . THR A 1 75 ? -13.189 -4.407 14.116 1.00 53.44 75 THR A CA 1
ATOM 567 C C . THR A 1 75 ? -13.473 -3.982 12.668 1.00 53.44 75 THR A C 1
ATOM 569 O O . THR A 1 75 ? -14.619 -3.677 12.334 1.00 53.44 75 THR A O 1
ATOM 572 N N . SER A 1 76 ? -12.471 -3.996 11.781 1.00 59.56 76 SER A N 1
ATOM 573 C CA . SER A 1 76 ? -12.621 -3.659 10.368 1.00 59.56 76 SER A CA 1
ATOM 574 C C . SER A 1 76 ? -12.476 -4.883 9.463 1.00 59.56 76 SER A C 1
ATOM 576 O O . SER A 1 76 ? -11.429 -5.521 9.433 1.00 59.56 76 SER A O 1
ATOM 578 N N . ARG A 1 77 ? -13.503 -5.148 8.642 1.00 69.75 77 ARG A N 1
ATOM 579 C CA . ARG A 1 77 ? -13.456 -6.120 7.526 1.00 69.75 77 ARG A CA 1
ATOM 580 C C . ARG A 1 77 ? -12.689 -5.589 6.306 1.00 69.75 77 ARG A C 1
ATOM 582 O O . ARG A 1 77 ? -12.693 -6.224 5.254 1.00 69.75 77 ARG A O 1
ATOM 589 N N . SER A 1 78 ? -12.120 -4.386 6.397 1.00 76.12 78 SER A N 1
ATOM 590 C CA . SER A 1 78 ? -11.335 -3.808 5.312 1.00 76.12 78 SER A CA 1
ATOM 591 C C . SER A 1 78 ? -9.977 -4.503 5.209 1.00 76.12 78 SER A C 1
ATOM 593 O O . SER A 1 78 ? -9.428 -4.925 6.231 1.00 76.12 78 SER A O 1
ATOM 595 N N . PRO A 1 79 ? -9.403 -4.594 3.999 1.00 86.75 79 PRO A N 1
ATOM 596 C CA . PRO A 1 79 ? -8.009 -4.981 3.864 1.00 86.75 79 PRO A CA 1
ATOM 597 C C . PRO A 1 79 ? -7.113 -3.985 4.614 1.00 86.75 79 PRO A C 1
ATOM 599 O O . PRO A 1 79 ? -7.486 -2.822 4.780 1.00 86.75 79 PRO A O 1
ATOM 602 N N . GLN A 1 80 ? -5.951 -4.449 5.068 1.00 85.38 80 GLN A N 1
ATOM 603 C CA . GLN A 1 80 ? -4.989 -3.648 5.830 1.00 85.38 80 GLN A CA 1
ATOM 604 C C . GLN A 1 80 ? -3.576 -3.823 5.278 1.00 85.38 80 GLN A C 1
ATOM 606 O O . GLN A 1 80 ? -3.204 -4.926 4.873 1.00 85.38 80 GLN A O 1
ATOM 611 N N . LEU A 1 81 ? -2.765 -2.763 5.303 1.00 87.31 81 LEU A N 1
ATOM 612 C CA . LEU A 1 81 ? -1.334 -2.874 4.997 1.00 87.31 81 LEU A CA 1
ATOM 613 C C . LEU A 1 81 ? -0.520 -3.199 6.247 1.00 87.31 81 LEU A C 1
ATOM 615 O O . LEU A 1 81 ? -0.527 -2.457 7.233 1.00 87.31 81 LEU A O 1
ATOM 619 N N . ILE A 1 82 ? 0.241 -4.288 6.164 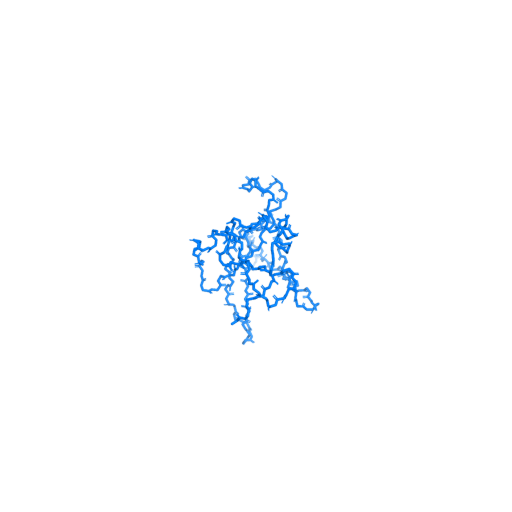1.00 85.44 82 ILE A N 1
ATOM 620 C CA . ILE A 1 82 ? 1.086 -4.794 7.247 1.00 85.44 82 ILE A CA 1
ATOM 621 C C . ILE A 1 82 ? 2.532 -4.966 6.782 1.00 85.44 82 ILE A C 1
ATOM 623 O O . ILE A 1 82 ? 2.799 -5.240 5.612 1.00 85.44 82 ILE A O 1
ATOM 627 N N . TRP A 1 83 ? 3.475 -4.813 7.709 1.00 87.44 83 TRP A N 1
ATOM 628 C CA . TRP A 1 83 ? 4.862 -5.219 7.498 1.00 87.44 83 TRP A CA 1
ATOM 629 C C . TRP A 1 83 ? 5.011 -6.681 7.901 1.00 87.44 83 TRP A C 1
ATOM 631 O O . TRP A 1 83 ? 4.704 -7.028 9.035 1.00 87.44 83 TRP A O 1
ATOM 641 N N . ILE A 1 84 ? 5.493 -7.514 6.984 1.00 88.62 84 ILE A N 1
ATOM 642 C CA . ILE A 1 84 ? 5.749 -8.935 7.210 1.00 88.62 84 ILE A CA 1
ATOM 643 C C . ILE A 1 84 ? 7.257 -9.141 7.176 1.00 88.62 84 ILE A C 1
ATOM 645 O O . ILE A 1 84 ? 7.902 -8.823 6.171 1.00 88.62 84 ILE A O 1
ATOM 649 N N . ASP A 1 85 ? 7.825 -9.665 8.259 1.00 89.19 85 ASP A N 1
ATOM 650 C CA . ASP A 1 85 ? 9.229 -10.065 8.254 1.00 89.19 85 ASP A CA 1
ATOM 651 C C . ASP A 1 85 ? 9.413 -11.285 7.348 1.00 89.19 85 ASP A C 1
ATOM 653 O O . ASP A 1 85 ? 8.657 -12.251 7.433 1.00 89.19 85 ASP A O 1
ATOM 657 N N . CYS A 1 86 ? 10.390 -11.211 6.448 1.00 89.88 86 CYS A N 1
ATOM 658 C CA . CYS A 1 86 ? 10.694 -12.259 5.476 1.00 89.88 86 CYS A CA 1
ATOM 659 C C . CYS A 1 86 ? 12.154 -12.707 5.635 1.00 89.88 86 CYS A C 1
ATOM 661 O O . CYS A 1 86 ? 12.974 -12.414 4.759 1.00 89.88 86 CYS A O 1
ATOM 663 N N . PRO A 1 87 ? 12.524 -13.350 6.757 1.00 88.62 87 PRO A N 1
ATOM 664 C CA . PRO A 1 87 ? 13.888 -13.809 6.979 1.00 88.62 87 PRO A CA 1
ATOM 665 C C . PRO A 1 87 ? 14.397 -14.677 5.823 1.00 88.62 87 PRO A C 1
ATOM 667 O O . PRO A 1 87 ? 13.678 -15.501 5.250 1.00 88.62 87 PRO A O 1
ATOM 670 N N . GLN A 1 88 ? 15.675 -14.489 5.494 1.00 89.81 88 GLN A N 1
ATOM 671 C CA . GLN A 1 88 ? 16.369 -15.313 4.514 1.00 89.81 88 GLN A CA 1
ATOM 672 C C . GLN A 1 88 ? 16.829 -16.617 5.161 1.00 89.81 88 GLN A C 1
ATOM 674 O O . GLN A 1 88 ? 17.657 -16.619 6.072 1.00 89.81 88 GLN A O 1
ATOM 679 N N . LEU A 1 89 ? 16.327 -17.732 4.649 1.00 86.69 89 LEU A N 1
ATOM 680 C CA . LEU A 1 89 ? 16.740 -19.075 5.016 1.00 86.69 89 LEU A CA 1
ATOM 681 C C . LEU A 1 89 ? 17.708 -19.624 3.977 1.00 86.69 89 LEU A C 1
ATOM 683 O O . LEU A 1 89 ? 17.562 -19.392 2.778 1.00 86.69 89 LEU A O 1
ATOM 687 N N . ARG A 1 90 ? 18.703 -20.377 4.440 1.00 89.00 90 ARG A N 1
ATOM 688 C CA . ARG A 1 90 ? 19.665 -21.064 3.577 1.00 89.00 90 ARG A CA 1
ATOM 689 C C . ARG A 1 90 ? 19.427 -22.562 3.655 1.00 89.00 90 ARG A C 1
ATOM 691 O O . ARG A 1 90 ? 19.489 -23.131 4.740 1.00 89.00 90 ARG A O 1
ATOM 698 N N . HIS A 1 91 ? 19.192 -23.186 2.509 1.00 88.62 91 HIS A N 1
ATOM 699 C CA . HIS A 1 91 ? 19.059 -24.634 2.388 1.00 88.62 91 HIS A CA 1
ATOM 700 C C . HIS A 1 91 ? 19.682 -25.088 1.066 1.00 88.62 91 HIS A C 1
ATOM 702 O O . HIS A 1 91 ? 19.421 -24.478 0.032 1.00 88.62 91 HIS A O 1
ATOM 708 N N . ASP A 1 92 ? 20.553 -26.098 1.101 1.00 88.69 92 ASP A N 1
ATOM 709 C CA . ASP A 1 92 ? 21.259 -26.638 -0.073 1.00 88.69 92 ASP A CA 1
ATOM 710 C C . ASP A 1 92 ? 21.905 -25.571 -0.978 1.00 88.69 92 ASP A C 1
ATOM 712 O O . ASP A 1 92 ? 21.724 -25.557 -2.196 1.00 88.69 92 ASP A O 1
ATOM 716 N N . ASN A 1 93 ? 22.643 -24.630 -0.376 1.00 90.19 93 ASN A N 1
ATOM 717 C CA . ASN A 1 93 ? 23.263 -23.476 -1.053 1.00 90.19 93 ASN A CA 1
ATOM 718 C C . ASN A 1 93 ? 22.288 -22.534 -1.785 1.00 90.19 93 ASN A C 1
ATOM 720 O O . ASN A 1 93 ? 22.725 -21.628 -2.496 1.00 90.19 93 ASN A O 1
ATOM 724 N N . LYS A 1 94 ? 20.979 -22.690 -1.585 1.00 90.12 94 LYS A N 1
ATOM 725 C CA . LYS A 1 94 ? 19.945 -21.780 -2.076 1.00 90.12 94 LYS A CA 1
ATOM 726 C C . LYS A 1 94 ? 19.461 -20.884 -0.941 1.00 90.12 94 LYS A C 1
ATOM 728 O O . LYS A 1 94 ? 19.436 -21.290 0.222 1.00 90.12 94 LYS A O 1
ATOM 733 N N . ILE A 1 95 ? 19.113 -19.647 -1.290 1.00 87.94 95 ILE A N 1
ATOM 734 C CA . ILE A 1 95 ? 18.523 -18.671 -0.371 1.00 87.94 95 ILE A CA 1
ATOM 735 C C . ILE A 1 95 ? 17.031 -18.598 -0.677 1.00 87.94 95 ILE A C 1
ATOM 737 O O . ILE A 1 95 ? 16.649 -18.383 -1.825 1.00 87.94 95 ILE A O 1
ATOM 741 N N . PHE A 1 96 ? 16.217 -18.762 0.356 1.00 87.25 96 PHE A N 1
ATOM 742 C CA . PHE A 1 96 ? 14.767 -18.632 0.312 1.00 87.25 96 PHE A CA 1
ATOM 743 C C . PHE A 1 96 ? 14.349 -17.507 1.246 1.00 87.25 96 PHE A C 1
ATOM 745 O O . PHE A 1 96 ? 14.979 -17.298 2.278 1.00 87.25 96 PHE A O 1
ATOM 752 N N . GLU A 1 97 ? 13.282 -16.796 0.914 1.00 88.56 97 GLU A N 1
ATOM 753 C CA . GLU A 1 97 ? 12.653 -15.850 1.832 1.00 88.56 97 GLU A CA 1
ATOM 754 C C . GLU A 1 97 ? 11.372 -16.488 2.346 1.00 88.56 97 GLU A C 1
ATOM 756 O O . GLU A 1 97 ? 10.508 -16.861 1.555 1.00 88.56 97 GLU A O 1
ATOM 761 N N . MET A 1 98 ? 11.263 -16.642 3.664 1.00 87.31 98 MET A N 1
ATOM 762 C CA . MET A 1 98 ? 10.091 -17.253 4.282 1.00 87.31 98 MET A CA 1
ATOM 763 C C . MET A 1 98 ? 9.373 -16.205 5.131 1.00 87.31 98 MET A C 1
ATOM 765 O O . MET A 1 98 ? 9.939 -15.764 6.126 1.00 87.31 98 MET A O 1
ATOM 769 N N . PRO A 1 99 ? 8.166 -15.758 4.750 1.00 86.81 99 PRO A N 1
ATOM 770 C CA . PRO A 1 99 ? 7.443 -14.754 5.514 1.00 86.81 99 PRO A CA 1
ATOM 771 C C . PRO A 1 99 ? 6.880 -15.333 6.817 1.00 86.81 99 PRO A C 1
ATOM 773 O O . PRO A 1 99 ? 6.217 -16.372 6.821 1.00 86.81 99 PRO A O 1
ATOM 776 N N . GLU A 1 100 ? 7.074 -14.614 7.920 1.00 85.81 100 GLU A N 1
ATOM 777 C CA . GLU A 1 100 ? 6.508 -14.952 9.228 1.00 85.81 100 GLU A CA 1
ATOM 778 C C . GLU A 1 100 ? 5.026 -14.559 9.288 1.00 85.81 100 GLU A C 1
ATOM 780 O O . GLU A 1 100 ? 4.640 -13.506 9.795 1.00 85.81 100 GLU A O 1
ATOM 785 N N . ILE A 1 101 ? 4.173 -15.419 8.725 1.00 82.75 101 ILE A N 1
ATOM 786 C CA . ILE A 1 101 ? 2.728 -15.170 8.602 1.00 82.75 101 ILE A CA 1
ATOM 787 C C . ILE A 1 101 ? 1.909 -15.634 9.810 1.00 82.75 101 ILE A C 1
ATOM 789 O O . ILE A 1 101 ? 0.748 -15.255 9.935 1.00 82.75 101 ILE A O 1
ATOM 793 N N . LYS A 1 102 ? 2.499 -16.423 10.719 1.00 80.50 102 LYS A N 1
ATOM 794 C CA . LYS A 1 102 ? 1.813 -16.985 11.898 1.00 80.50 102 LYS A CA 1
ATOM 795 C C . LYS A 1 102 ? 1.045 -15.948 12.731 1.00 80.50 102 LYS A C 1
ATOM 797 O O . LYS A 1 102 ? -0.074 -16.264 13.113 1.00 80.50 102 LYS A O 1
ATOM 802 N N . PRO A 1 103 ? 1.561 -14.725 12.982 1.00 79.62 103 PRO A N 1
ATOM 803 C CA . PRO A 1 103 ? 0.820 -13.713 13.743 1.00 79.62 103 PRO A CA 1
ATOM 804 C C . PRO A 1 103 ? -0.487 -13.259 13.080 1.00 79.62 103 PRO A C 1
ATOM 806 O O . PRO A 1 103 ? -1.344 -12.687 13.744 1.00 79.62 103 PRO A O 1
ATOM 809 N N . TYR A 1 104 ? -0.628 -13.486 11.773 1.00 75.69 104 TYR A N 1
ATOM 810 C CA . TYR A 1 104 ? -1.768 -13.054 10.965 1.00 75.69 104 TYR A CA 1
ATOM 811 C C . TYR A 1 104 ? -2.706 -14.210 10.594 1.00 75.69 104 TYR A C 1
ATOM 813 O O . TYR A 1 104 ? -3.738 -13.991 9.961 1.00 75.69 104 TYR A O 1
ATOM 821 N N . LEU A 1 105 ? -2.345 -15.437 10.974 1.00 71.19 105 LEU A N 1
ATOM 822 C CA . LEU A 1 105 ? -3.115 -16.650 10.744 1.00 71.19 105 LEU A CA 1
ATOM 823 C C . LEU A 1 105 ? -3.845 -17.039 12.034 1.00 71.19 105 LEU A C 1
ATOM 825 O O . LEU A 1 105 ? -3.241 -17.114 13.102 1.00 71.19 105 LEU A O 1
ATOM 829 N N . GLY A 1 106 ? -5.150 -17.307 11.943 1.00 62.69 106 GLY A N 1
ATOM 830 C CA . GLY A 1 106 ? -5.920 -17.837 13.071 1.00 62.69 106 GLY A CA 1
ATOM 831 C C . GLY A 1 106 ? -5.356 -19.183 13.539 1.00 62.69 106 GLY A C 1
ATOM 832 O O . GLY A 1 106 ? -4.799 -19.940 12.736 1.00 62.69 106 GLY A O 1
ATOM 833 N N . ALA A 1 107 ? -5.492 -19.497 14.831 1.00 52.31 107 ALA A N 1
ATOM 834 C CA . ALA A 1 107 ? -5.020 -20.763 15.394 1.00 52.31 107 ALA A CA 1
ATOM 835 C C . ALA A 1 107 ? -5.534 -21.957 14.561 1.00 52.31 107 ALA A C 1
ATOM 837 O O . ALA A 1 107 ? -6.735 -22.102 14.352 1.00 52.31 107 ALA A O 1
ATOM 838 N N . GLY A 1 108 ? -4.615 -22.787 14.055 1.00 52.53 108 GLY A N 1
ATOM 839 C CA . GLY A 1 108 ? -4.939 -23.965 13.237 1.00 52.53 108 GLY A CA 1
ATOM 840 C C . GLY A 1 108 ? -5.005 -23.741 11.719 1.00 52.53 108 GLY A C 1
ATOM 841 O O . GLY A 1 108 ? -5.264 -24.695 10.989 1.00 52.53 108 GLY A O 1
ATOM 842 N N . SER A 1 109 ? -4.741 -22.532 11.214 1.00 54.09 109 SER A N 1
ATOM 843 C CA . SER A 1 109 ? -4.667 -22.283 9.768 1.00 54.09 109 SER A CA 1
ATOM 844 C C . SER A 1 109 ? -3.245 -22.478 9.219 1.00 54.09 109 SER A C 1
ATOM 846 O O . SER A 1 109 ? -2.281 -21.882 9.694 1.00 54.09 109 SER A O 1
ATOM 848 N N . SER A 1 110 ? -3.113 -23.339 8.204 1.00 50.81 110 SER A N 1
ATOM 849 C CA . SER A 1 110 ? -1.912 -23.439 7.367 1.00 50.81 110 SER A CA 1
ATOM 850 C C . SER A 1 110 ? -2.055 -22.420 6.237 1.00 50.81 110 SER A C 1
ATOM 852 O O . SER A 1 110 ? -2.946 -22.552 5.397 1.00 50.81 110 SER A O 1
ATOM 854 N N . GLY A 1 111 ? -1.263 -21.348 6.265 1.00 49.81 111 GLY A N 1
ATOM 855 C CA . GLY A 1 111 ? -1.318 -20.303 5.244 1.00 49.81 111 GLY A CA 1
ATOM 856 C C . GLY A 1 111 ? -0.566 -20.721 3.986 1.00 49.81 111 GLY A C 1
ATOM 857 O O . GLY A 1 111 ? 0.553 -21.219 4.068 1.00 49.81 111 GLY A O 1
ATOM 858 N N . TYR A 1 112 ? -1.165 -20.478 2.823 1.00 45.88 112 TYR A N 1
ATOM 859 C CA . TYR A 1 112 ? -0.509 -20.634 1.527 1.00 45.88 112 TYR A CA 1
ATOM 860 C C . TYR A 1 112 ? -0.186 -19.250 0.963 1.00 45.88 112 TYR A C 1
ATOM 862 O O . TYR A 1 112 ? -1.038 -18.360 0.964 1.00 45.88 112 TYR A O 1
ATOM 870 N N . LEU A 1 113 ? 1.036 -19.067 0.466 1.00 42.22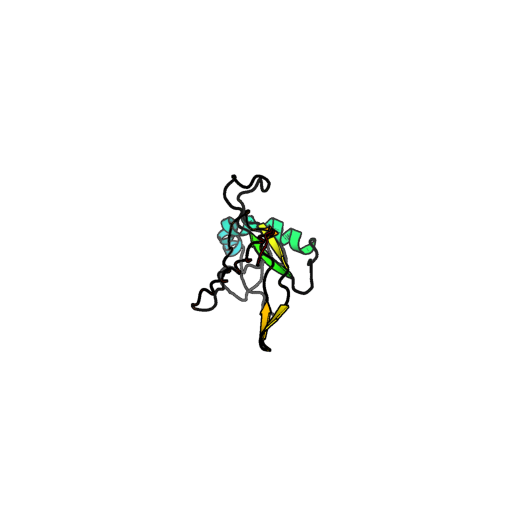 113 LEU A N 1
ATOM 871 C CA . LEU A 1 113 ? 1.395 -17.898 -0.331 1.00 42.22 113 LEU A CA 1
ATOM 872 C C . LEU A 1 113 ? 0.979 -18.169 -1.776 1.00 42.22 113 LEU A C 1
ATOM 874 O O . LEU A 1 113 ? 1.430 -19.139 -2.383 1.00 42.22 113 LEU A O 1
ATOM 878 N N . VAL A 1 114 ? 0.124 -17.316 -2.334 1.00 40.53 114 VAL A N 1
ATOM 879 C CA . VAL A 1 114 ? -0.115 -17.300 -3.779 1.00 40.53 114 VAL A CA 1
ATOM 880 C C . VAL A 1 114 ? 0.931 -16.379 -4.390 1.00 40.53 114 VAL A C 1
ATOM 882 O O . VAL A 1 114 ? 0.775 -15.159 -4.400 1.00 40.53 114 VAL A O 1
ATOM 885 N N . GLU A 1 115 ? 2.026 -16.956 -4.871 1.00 34.91 115 GLU A N 1
ATOM 886 C CA . GLU A 1 115 ? 2.980 -16.224 -5.695 1.00 34.91 115 GLU A CA 1
ATOM 887 C C . GLU A 1 115 ? 2.458 -16.198 -7.138 1.00 34.91 115 GLU A C 1
ATOM 889 O O . GLU A 1 115 ? 2.215 -17.240 -7.744 1.00 34.91 115 GLU A O 1
ATOM 894 N N . ASN A 1 116 ? 2.290 -15.003 -7.715 1.00 31.94 116 ASN A N 1
ATOM 895 C CA . ASN A 1 116 ? 2.065 -14.832 -9.155 1.00 31.94 116 ASN A CA 1
ATOM 896 C C . ASN A 1 116 ? 3.385 -15.058 -9.916 1.00 31.94 116 ASN A C 1
ATOM 898 O O . ASN A 1 116 ? 3.906 -14.170 -10.586 1.00 31.94 116 ASN A O 1
ATOM 902 N N . ALA A 1 117 ? 3.944 -16.256 -9.795 1.00 34.31 117 ALA A N 1
ATOM 903 C CA . ALA A 1 117 ? 4.906 -16.806 -10.730 1.00 34.31 117 ALA A CA 1
ATOM 904 C C . ALA A 1 117 ? 4.234 -18.041 -11.328 1.00 34.31 117 ALA A C 1
ATOM 906 O O . ALA A 1 117 ? 3.685 -18.856 -10.591 1.00 34.31 117 ALA A O 1
ATOM 907 N N . GLY A 1 118 ? 4.175 -18.122 -12.659 1.00 34.78 118 GLY A N 1
ATOM 908 C CA . GLY A 1 118 ? 3.413 -19.141 -13.379 1.00 34.78 118 GLY A CA 1
ATOM 909 C C . GLY A 1 118 ? 3.512 -20.531 -12.742 1.00 34.78 118 GLY A C 1
ATOM 910 O O . GLY A 1 118 ? 4.595 -21.093 -12.668 1.00 34.78 118 GLY A O 1
ATOM 911 N N . ALA A 1 119 ? 2.361 -21.037 -12.294 1.00 42.50 119 ALA A N 1
ATOM 912 C CA . ALA A 1 119 ? 2.082 -22.416 -11.907 1.00 42.50 119 ALA A CA 1
ATOM 913 C C . ALA A 1 119 ? 3.198 -23.166 -11.148 1.00 42.50 119 ALA A C 1
ATOM 915 O O . ALA A 1 119 ? 3.982 -23.880 -11.763 1.00 42.50 119 ALA A O 1
ATOM 916 N N . GLN A 1 120 ? 3.153 -23.137 -9.810 1.00 26.67 120 GLN A N 1
ATOM 917 C CA . GLN A 1 120 ? 3.215 -24.344 -8.965 1.00 26.67 120 GLN A CA 1
ATOM 918 C C . GLN A 1 120 ? 2.948 -23.987 -7.495 1.00 26.67 120 GLN A C 1
ATOM 920 O O . GLN A 1 120 ? 3.661 -23.190 -6.894 1.00 26.67 120 GLN A O 1
ATOM 925 N N . ALA A 1 121 ? 1.910 -24.588 -6.910 1.00 31.77 121 ALA A N 1
ATOM 926 C CA . ALA A 1 121 ? 1.656 -24.513 -5.476 1.00 31.77 121 ALA A CA 1
ATOM 927 C C . ALA A 1 121 ? 2.691 -25.378 -4.744 1.00 31.77 121 ALA A C 1
ATOM 929 O O . ALA A 1 121 ? 2.720 -26.595 -4.929 1.00 31.77 121 ALA A O 1
ATOM 930 N N . VAL A 1 122 ? 3.537 -24.765 -3.918 1.00 35.34 122 VAL A N 1
ATOM 931 C CA . VAL A 1 122 ? 4.432 -25.505 -3.023 1.00 35.34 122 VAL A CA 1
ATOM 932 C C . VAL A 1 122 ? 3.666 -25.780 -1.733 1.00 35.34 122 VAL A C 1
ATOM 934 O O . VAL A 1 122 ? 3.372 -24.868 -0.963 1.00 35.34 122 VAL A O 1
ATOM 937 N N . SER A 1 123 ? 3.297 -27.042 -1.506 1.00 33.53 123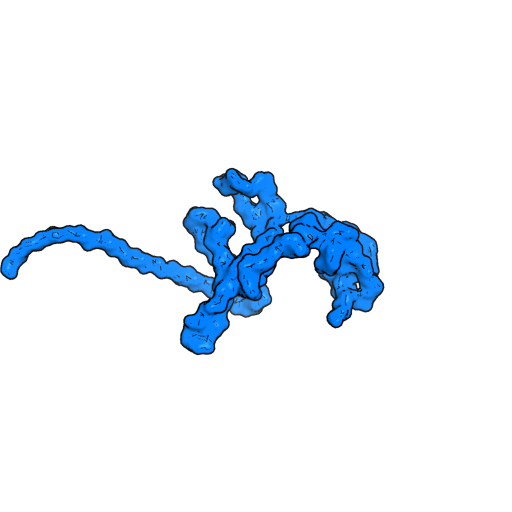 SER A N 1
ATOM 938 C CA . SER A 1 123 ? 2.746 -27.473 -0.224 1.00 33.53 123 SER A CA 1
ATOM 939 C C . SER A 1 123 ? 3.867 -27.501 0.813 1.00 33.53 123 SER A C 1
ATOM 941 O O . SER A 1 123 ? 4.779 -28.326 0.716 1.00 33.53 123 SER A O 1
ATOM 943 N N . CYS A 1 124 ? 3.799 -26.640 1.823 1.00 33.09 124 CYS A N 1
ATOM 944 C CA . CYS A 1 124 ? 4.622 -26.794 3.015 1.00 33.09 124 CYS A CA 1
ATOM 945 C C . CYS A 1 124 ? 4.125 -28.035 3.770 1.00 33.09 124 CYS A C 1
ATOM 947 O O . CYS A 1 124 ? 3.083 -28.000 4.424 1.00 33.09 124 CYS A O 1
ATOM 949 N N . GLY A 1 125 ? 4.834 -29.155 3.614 1.00 29.39 125 GLY A N 1
ATOM 950 C CA . GLY A 1 125 ?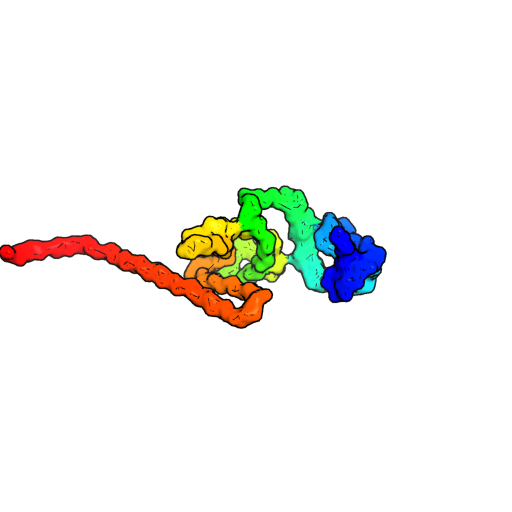 4.577 -30.379 4.365 1.00 29.39 125 GLY A CA 1
ATOM 951 C C . GLY A 1 125 ? 4.701 -30.112 5.862 1.00 29.39 125 GLY A C 1
ATOM 952 O O . GLY A 1 125 ? 5.694 -29.546 6.319 1.00 29.39 125 GLY A O 1
ATOM 953 N N . GLY A 1 126 ? 3.672 -30.492 6.618 1.00 27.08 126 GLY A N 1
ATOM 954 C CA . GLY A 1 126 ? 3.689 -30.421 8.072 1.00 27.08 126 GLY A CA 1
ATOM 955 C C . GLY A 1 126 ? 4.807 -31.296 8.626 1.00 27.08 126 GLY A C 1
ATOM 956 O O . GLY A 1 126 ? 4.857 -32.494 8.356 1.00 27.08 126 GLY A O 1
ATOM 957 N N . ILE A 1 127 ? 5.700 -30.699 9.411 1.00 32.22 127 ILE A N 1
ATOM 958 C CA . ILE A 1 127 ? 6.609 -31.458 10.266 1.00 32.22 127 ILE A CA 1
ATOM 959 C C . ILE A 1 127 ? 5.750 -31.974 11.422 1.00 32.22 127 ILE A C 1
ATOM 961 O O . ILE A 1 127 ? 5.380 -31.220 12.320 1.00 32.22 127 ILE A O 1
ATOM 965 N N . SER A 1 128 ? 5.372 -33.248 11.364 1.00 30.95 128 SER A N 1
ATOM 966 C CA . SER A 1 128 ? 4.811 -33.962 12.506 1.00 30.95 128 SER A CA 1
ATOM 967 C C . SER A 1 128 ? 5.879 -34.053 13.598 1.00 30.95 128 SER A C 1
ATOM 969 O O . SER A 1 128 ? 6.913 -34.692 13.394 1.00 30.95 128 SER A O 1
ATOM 971 N N . ASN A 1 129 ? 5.635 -33.423 14.747 1.00 29.67 129 ASN A N 1
ATOM 972 C CA . ASN A 1 129 ? 6.394 -33.696 15.967 1.00 29.67 129 ASN A CA 1
ATOM 973 C C . ASN A 1 129 ? 6.064 -35.122 16.441 1.00 29.67 129 ASN A C 1
ATOM 975 O O . ASN A 1 129 ? 4.877 -35.433 16.554 1.00 29.67 129 ASN A O 1
ATOM 979 N N . PRO A 1 130 ? 7.049 -35.984 16.744 1.00 32.84 130 PRO A N 1
ATOM 980 C CA . PRO A 1 130 ? 6.772 -37.216 17.462 1.00 32.84 130 PRO A CA 1
ATOM 981 C C . PRO A 1 130 ? 6.479 -36.883 18.932 1.00 32.84 130 PRO A C 1
ATOM 983 O O . PRO A 1 130 ? 7.219 -36.138 19.578 1.00 32.84 130 PRO A O 1
ATOM 986 N N . GLU A 1 131 ? 5.358 -37.405 19.422 1.00 30.83 131 GLU A N 1
ATOM 987 C CA . GLU A 1 131 ? 4.900 -37.293 20.803 1.00 30.83 131 GLU A CA 1
ATOM 988 C C . GLU A 1 131 ? 5.905 -37.886 21.798 1.00 30.83 131 GLU A C 1
ATOM 990 O O . GLU A 1 131 ? 6.584 -38.880 21.536 1.00 30.83 131 GLU A O 1
ATOM 995 N N . ALA A 1 132 ? 5.958 -37.263 22.974 1.00 32.91 132 ALA A N 1
ATOM 996 C CA . ALA A 1 132 ? 6.575 -37.814 24.164 1.00 32.91 132 ALA A CA 1
ATOM 997 C C . ALA A 1 132 ? 5.720 -38.965 24.720 1.00 32.91 132 ALA A C 1
ATOM 999 O O . ALA A 1 132 ? 4.517 -38.809 24.913 1.00 32.91 132 ALA A O 1
ATOM 1000 N N . SER A 1 133 ? 6.358 -40.081 25.071 1.00 34.59 133 SER A N 1
ATOM 1001 C CA . SER A 1 133 ? 5.810 -41.043 26.029 1.00 34.59 133 SER A CA 1
ATOM 1002 C C . SER A 1 133 ? 6.918 -41.499 26.977 1.00 34.59 133 SER A C 1
ATOM 1004 O O . SER A 1 133 ? 7.819 -42.247 26.593 1.00 34.59 133 SER A O 1
ATOM 1006 N N . GLU A 1 134 ? 6.858 -41.008 28.212 1.00 32.12 134 GLU A N 1
ATOM 1007 C CA . GLU A 1 134 ? 7.564 -41.561 29.365 1.00 32.12 134 GLU A CA 1
ATOM 1008 C C . GLU A 1 134 ? 6.912 -42.867 29.856 1.00 32.12 134 GLU A C 1
ATOM 1010 O O . GLU A 1 134 ? 5.717 -43.092 29.672 1.00 32.12 134 GLU A O 1
ATOM 1015 N N . SER A 1 135 ? 7.720 -43.619 30.616 1.00 34.72 135 SER A N 1
ATOM 1016 C CA . SER A 1 135 ? 7.373 -44.545 31.711 1.00 34.72 135 SER A CA 1
ATOM 1017 C C . SER A 1 135 ? 7.378 -46.072 31.456 1.00 34.72 135 SER A C 1
ATOM 1019 O O . SER A 1 135 ? 6.457 -46.629 30.870 1.00 34.72 135 SER A O 1
ATOM 1021 N N . SER A 1 136 ? 8.404 -46.699 32.064 1.00 37.31 136 SER A N 1
ATOM 1022 C CA . SER A 1 136 ? 8.363 -47.834 33.019 1.00 37.31 136 SER A CA 1
ATOM 1023 C C . SER A 1 136 ? 7.847 -49.212 32.565 1.00 37.31 136 SER A C 1
ATOM 1025 O O . SER A 1 136 ? 6.662 -49.374 32.319 1.00 37.31 136 SER A O 1
ATOM 1027 N N . ASP A 1 137 ? 8.712 -50.242 32.536 1.00 35.47 137 ASP A 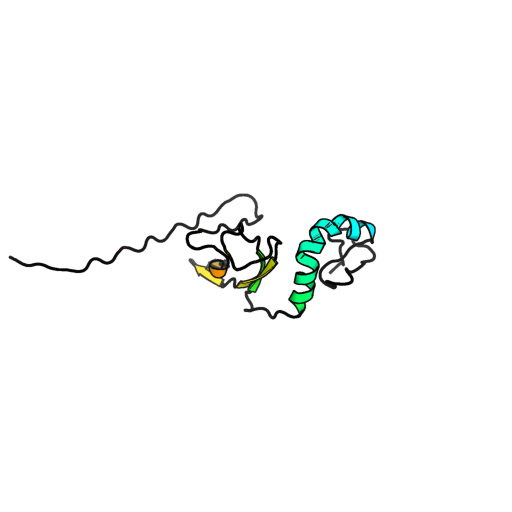N 1
ATOM 1028 C CA . ASP A 1 137 ? 8.871 -51.244 33.621 1.00 35.47 137 ASP A CA 1
ATOM 1029 C C . ASP A 1 137 ? 9.635 -52.532 33.200 1.00 35.47 137 ASP A C 1
ATOM 1031 O O . ASP A 1 137 ? 9.356 -53.146 32.178 1.00 35.47 137 ASP A O 1
ATOM 1035 N N . ARG A 1 138 ? 10.592 -52.909 34.066 1.00 36.38 138 ARG A N 1
ATOM 1036 C CA . ARG A 1 138 ? 11.024 -54.240 34.575 1.00 36.38 138 ARG A CA 1
ATOM 1037 C C . ARG A 1 138 ? 11.112 -55.540 33.728 1.00 36.38 138 ARG A C 1
ATOM 1039 O O . ARG A 1 138 ? 10.135 -56.009 33.165 1.00 36.38 138 ARG A O 1
ATOM 1046 N N . GLN A 1 139 ? 12.235 -56.237 34.014 1.00 40.75 139 GLN A N 1
ATOM 1047 C CA . GLN A 1 139 ? 12.507 -57.702 34.036 1.00 40.75 139 GLN A CA 1
ATOM 1048 C C . GLN A 1 139 ? 12.603 -58.392 32.658 1.00 40.75 139 GLN A C 1
ATOM 1050 O O . GLN A 1 139 ? 11.764 -58.183 31.797 1.00 40.75 139 GLN A O 1
ATOM 1055 N N . LEU A 1 140 ? 13.631 -59.190 32.341 1.00 36.19 140 LEU A N 1
ATOM 1056 C CA . LEU A 1 140 ? 14.361 -60.233 33.084 1.00 36.19 140 LEU A CA 1
ATOM 1057 C C . LEU A 1 140 ? 15.871 -60.203 32.797 1.00 36.19 140 LEU A C 1
ATOM 1059 O O . LEU A 1 140 ? 16.242 -59.858 31.654 1.00 36.19 140 LEU A O 1
#

Radius of gyration: 22.16 Å; chains: 1; bounding box: 39×74×54 Å

Secondary structure (DSSP, 8-state):
-----TTT---SSPEEPTTTTTS-EESSHHHHHHHHHHHTTTHHHHHHHTTS--SSTT-EEEEE-PPPTTSTT----S-EEEEE--PEEEETTEEEE----GGGSPTT--------SSS---------PPPP--------

Foldseek 3Di:
DQQAAPQPRDRAPWDDDPQLPPPHTHNDVVSVVVCVVVCVLCRNLSSCVVVDDAPDPQWDKDWAQAPDCVVPDPPDNGIHIDIWRFDWDDDPNDTGTHTPCVVRDDPPDDDFDDDPDPDDGDDPDDDDDDDDDDDDDDDD